Protein AF-A0A7X8JBP5-F1 (afdb_monomer_lite)

Sequence (98 aa):
MGKKHKVYQSLLRRPSFFRSDREMTMLLLCVSGTIAIFCMSLPIFVINALLSALCYFLLYTCTKNDLIIRKLYLRNIKYKPYYAGRAFLHSKNHKLPR

pLDDT: mean 78.23, std 12.79, range [39.59, 94.12]

Secondary structure (DSSP, 8-state):
--------HHHH----BTTB-HHHHHHHHHHHHHHHHH---HHHHHHHHHHHHHHHHHHHHHHHHHHHHHHHHHHHHHHHHHHHHHHHHHHHHT----

Radius of gyration: 23.65 Å; chains: 1; bounding box: 56×15×77 Å

Foldseek 3Di:
DDDDDPDPVVLVDQQPDPSFNPVVLVVLCVVLVVQCVVDPDPVVNVVSVVVSVVVVVVRNVVSVVVNVVSVVVVVCVVCVVVVVVVVVVVVVVPPDDD

Structure (mmCIF, N/CA/C/O backbone):
data_AF-A0A7X8JBP5-F1
#
_entry.id   AF-A0A7X8JBP5-F1
#
loop_
_atom_site.group_PDB
_atom_site.id
_atom_site.type_symbol
_atom_site.label_atom_id
_atom_site.label_alt_id
_atom_site.label_comp_id
_atom_site.label_asym_id
_atom_site.label_entity_id
_atom_site.label_seq_id
_atom_site.pdbx_PDB_ins_code
_atom_site.Cartn_x
_atom_site.Cartn_y
_atom_site.Cartn_z
_atom_site.occupancy
_atom_site.B_iso_or_equiv
_atom_site.auth_seq_id
_atom_site.auth_comp_id
_atom_site.auth_asym_id
_atom_site.auth_atom_id
_atom_site.pdbx_PDB_model_num
ATOM 1 N N . MET A 1 1 ? -37.651 3.495 20.309 1.00 39.59 1 MET A N 1
ATOM 2 C CA . MET A 1 1 ? -36.742 4.527 19.751 1.00 39.59 1 MET A CA 1
ATOM 3 C C . MET A 1 1 ? -35.477 3.857 19.220 1.00 39.59 1 MET A C 1
ATOM 5 O O . MET A 1 1 ? -34.693 3.343 20.009 1.00 39.59 1 MET A O 1
ATOM 9 N N . GLY A 1 2 ? -35.304 3.784 17.897 1.00 50.00 2 GLY A N 1
ATOM 10 C CA . GLY A 1 2 ? -34.132 3.152 17.280 1.00 50.00 2 GLY A CA 1
ATOM 11 C C . GLY A 1 2 ? -32.853 3.938 17.574 1.00 50.00 2 GLY A C 1
ATOM 12 O O . GLY A 1 2 ? -32.793 5.143 17.329 1.00 50.00 2 GLY A O 1
ATOM 13 N N . LYS A 1 3 ? -31.825 3.274 18.115 1.00 61.78 3 LYS A N 1
ATOM 14 C CA . LYS A 1 3 ? -30.506 3.889 18.322 1.00 61.78 3 LYS A CA 1
ATOM 15 C C . LYS A 1 3 ? -29.928 4.270 16.955 1.00 61.78 3 LYS A C 1
ATOM 17 O O . LYS A 1 3 ? -29.588 3.397 16.163 1.00 61.78 3 LYS A O 1
ATOM 22 N N . LYS A 1 4 ? -29.812 5.572 16.671 1.00 65.50 4 LYS A N 1
ATOM 23 C CA . LYS A 1 4 ? -29.139 6.070 15.463 1.00 65.50 4 LYS A CA 1
ATOM 24 C C . LYS A 1 4 ? -27.650 5.725 15.554 1.00 65.50 4 LYS A C 1
ATOM 26 O O . LYS A 1 4 ? -26.903 6.361 16.296 1.00 65.50 4 LYS A O 1
ATOM 31 N N . HIS A 1 5 ? -27.211 4.708 14.820 1.00 64.62 5 HIS A N 1
ATOM 32 C CA . HIS A 1 5 ? -25.789 4.416 14.670 1.00 64.62 5 HIS A CA 1
ATOM 33 C C . HIS A 1 5 ? -25.155 5.487 13.776 1.00 64.62 5 HIS A C 1
ATOM 35 O O . HIS A 1 5 ? -25.558 5.654 12.628 1.00 64.62 5 HIS A O 1
ATOM 41 N N . LYS A 1 6 ? -24.160 6.223 14.290 1.00 69.88 6 LYS A N 1
ATOM 42 C CA . LYS A 1 6 ? -23.328 7.102 13.455 1.00 69.88 6 LYS A CA 1
ATOM 43 C C . LYS A 1 6 ? -22.512 6.220 12.509 1.00 69.88 6 LYS A C 1
ATOM 45 O O . LYS A 1 6 ? -21.537 5.595 12.923 1.00 69.88 6 LYS A O 1
ATOM 50 N N . VAL A 1 7 ? -22.950 6.127 11.257 1.00 68.88 7 VAL A N 1
ATOM 51 C CA . VAL A 1 7 ? -22.226 5.417 10.202 1.00 68.88 7 VAL A CA 1
ATOM 52 C C . VAL A 1 7 ? -21.137 6.345 9.683 1.00 68.88 7 VAL A C 1
ATOM 54 O O . VAL A 1 7 ? -21.414 7.362 9.055 1.00 68.88 7 VAL A O 1
ATOM 57 N N . TYR A 1 8 ? -19.882 6.000 9.951 1.00 70.62 8 TYR A N 1
ATOM 58 C CA . TYR A 1 8 ? -18.746 6.744 9.426 1.00 70.62 8 TYR A CA 1
ATOM 59 C C . TYR A 1 8 ? -18.427 6.261 8.009 1.00 70.62 8 TYR A C 1
ATOM 61 O O . TYR A 1 8 ? -17.605 5.368 7.812 1.00 70.62 8 TYR A O 1
ATOM 69 N N . GLN A 1 9 ? -19.092 6.837 7.008 1.00 64.81 9 GLN A N 1
ATOM 70 C CA . GLN A 1 9 ? -18.945 6.456 5.596 1.00 64.81 9 GLN A CA 1
ATOM 71 C C . GLN A 1 9 ? -17.490 6.571 5.101 1.00 64.81 9 GLN A C 1
ATOM 73 O O . GLN A 1 9 ? -17.002 5.703 4.373 1.00 64.81 9 GLN A O 1
ATOM 78 N N . SER A 1 10 ? -16.751 7.569 5.599 1.00 64.25 10 SER A N 1
ATOM 79 C CA . SER A 1 10 ? -15.314 7.742 5.358 1.00 64.25 10 SER A CA 1
ATOM 80 C C . SER A 1 10 ? -14.445 6.638 5.959 1.00 64.25 10 SER A C 1
ATOM 82 O O . SER A 1 10 ? -13.293 6.531 5.557 1.00 64.25 10 SER A O 1
ATOM 84 N N . LEU A 1 11 ? -14.968 5.800 6.869 1.00 64.19 11 LEU A N 1
ATOM 85 C CA . LEU A 1 11 ? -14.300 4.629 7.451 1.00 64.19 11 LEU A CA 1
ATOM 86 C C . LEU A 1 11 ? -14.714 3.281 6.824 1.00 64.19 11 LEU A C 1
ATOM 88 O O . LEU A 1 11 ? -14.075 2.262 7.081 1.00 64.19 11 LEU A O 1
ATOM 92 N N . LEU A 1 12 ? -15.734 3.270 5.964 1.00 64.06 12 LEU A N 1
ATOM 93 C CA . LEU A 1 12 ? -16.174 2.080 5.224 1.00 64.06 12 LEU A CA 1
ATOM 94 C C . LEU A 1 12 ? -15.742 2.078 3.754 1.00 64.06 12 LEU A C 1
ATOM 96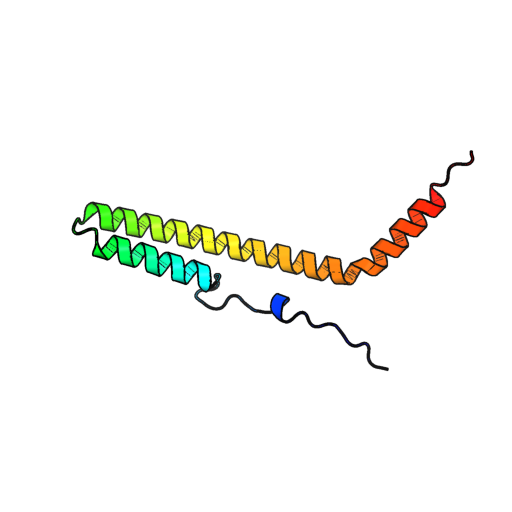 O O . LEU A 1 12 ? -15.835 1.040 3.097 1.00 64.06 12 LEU A O 1
ATOM 100 N N . ARG A 1 13 ? -15.253 3.210 3.229 1.00 66.00 13 ARG A N 1
ATOM 101 C CA . ARG A 1 13 ? -14.789 3.316 1.839 1.00 66.00 13 ARG A CA 1
ATOM 102 C C . ARG A 1 13 ? -13.693 2.280 1.577 1.00 66.00 13 ARG A C 1
ATOM 104 O O . ARG A 1 13 ? -12.629 2.364 2.191 1.00 66.00 13 ARG A O 1
ATOM 111 N N . ARG A 1 14 ? -13.957 1.295 0.716 1.00 62.06 14 ARG A N 1
ATOM 112 C CA . ARG A 1 14 ? -12.940 0.330 0.279 1.00 62.06 14 ARG A CA 1
ATOM 113 C C . ARG A 1 14 ? -11.952 1.039 -0.660 1.00 62.06 14 ARG A C 1
ATOM 115 O O . ARG A 1 14 ? -12.415 1.807 -1.509 1.00 62.06 14 ARG A O 1
ATOM 122 N N . PRO A 1 15 ? -10.635 0.806 -0.526 1.00 62.28 15 PRO A N 1
ATOM 123 C CA . PRO A 1 15 ? -9.665 1.296 -1.499 1.00 62.28 15 PRO A CA 1
ATOM 124 C C . PRO A 1 15 ? -10.023 0.692 -2.855 1.00 62.28 15 PRO A C 1
ATOM 126 O O . PRO A 1 15 ? -10.303 -0.504 -2.961 1.00 62.28 15 PRO A O 1
ATOM 129 N N . SER A 1 16 ? -10.138 1.537 -3.874 1.00 62.06 16 SER A N 1
ATOM 130 C CA . SER A 1 16 ? -10.778 1.152 -5.129 1.00 62.06 16 SER A CA 1
ATOM 131 C C . SER A 1 16 ? -9.973 1.583 -6.350 1.00 62.06 16 SER A C 1
ATOM 133 O O . SER A 1 16 ? -10.507 2.219 -7.243 1.00 62.06 16 SER A O 1
ATOM 135 N N . PHE A 1 17 ? -8.708 1.207 -6.427 1.00 52.25 17 PHE A N 1
ATOM 136 C CA . PHE A 1 17 ? -8.063 0.858 -7.694 1.00 52.25 17 PHE A CA 1
ATOM 137 C C . PHE A 1 17 ? -6.914 -0.088 -7.337 1.00 52.25 17 PHE A C 1
ATOM 139 O O . PHE A 1 17 ? -6.207 0.159 -6.365 1.00 52.25 17 PHE A O 1
ATOM 146 N N . PHE A 1 18 ? -6.827 -1.246 -7.995 1.00 59.25 18 PHE A N 1
ATOM 147 C CA . PHE A 1 18 ? -5.824 -2.287 -7.709 1.00 59.25 18 PHE A CA 1
ATOM 148 C C . PHE A 1 18 ? -5.635 -2.653 -6.214 1.00 59.25 18 PHE A C 1
ATOM 150 O O . PHE A 1 18 ? -4.559 -3.053 -5.783 1.00 59.25 18 PHE A O 1
ATOM 157 N N . ARG A 1 19 ? -6.690 -2.538 -5.389 1.00 65.75 19 ARG A N 1
ATOM 158 C CA . ARG A 1 19 ? -6.669 -2.857 -3.941 1.00 65.75 19 ARG A CA 1
ATOM 159 C C . ARG A 1 19 ? -5.766 -1.947 -3.080 1.00 65.75 19 ARG A C 1
ATOM 161 O O . ARG A 1 19 ? -5.666 -2.200 -1.881 1.00 65.75 19 ARG A O 1
ATOM 168 N N . SER A 1 20 ? -5.183 -0.895 -3.658 1.00 69.62 20 SER A N 1
ATOM 169 C CA . SER A 1 20 ? -4.407 0.150 -2.974 1.00 69.62 20 SER A CA 1
ATOM 170 C C . SER A 1 20 ? -5.122 1.510 -3.067 1.00 69.62 20 SER A C 1
ATOM 172 O O . SER A 1 20 ? -6.200 1.627 -3.668 1.00 69.62 20 SER A O 1
ATOM 174 N N . ASP A 1 21 ? -4.578 2.532 -2.412 1.00 79.38 21 ASP A N 1
ATOM 175 C CA . ASP A 1 21 ? -5.146 3.877 -2.435 1.00 79.38 21 ASP A CA 1
ATOM 176 C C . ASP A 1 21 ? -5.026 4.504 -3.827 1.00 79.38 21 ASP A C 1
ATOM 178 O O . ASP A 1 21 ? -3.952 4.560 -4.432 1.00 79.38 21 ASP A O 1
ATOM 182 N N . ARG A 1 22 ? -6.168 4.975 -4.346 1.00 78.75 22 ARG A N 1
ATOM 183 C CA . ARG A 1 22 ? -6.302 5.478 -5.723 1.00 78.75 22 ARG A CA 1
ATOM 184 C C . ARG A 1 22 ? -5.362 6.647 -5.998 1.00 78.75 22 ARG A C 1
ATOM 186 O O . ARG A 1 22 ? -4.669 6.652 -7.003 1.00 78.75 22 ARG A O 1
ATOM 193 N N . GLU A 1 23 ? -5.325 7.605 -5.077 1.00 82.81 23 GLU A N 1
ATOM 194 C CA . GLU A 1 23 ? -4.541 8.833 -5.231 1.00 82.81 23 GLU A CA 1
ATOM 195 C C . GLU A 1 23 ? -3.042 8.513 -5.324 1.00 82.81 23 GLU A C 1
ATOM 197 O O . GLU A 1 23 ? -2.347 8.991 -6.214 1.00 82.81 23 GLU A O 1
ATOM 202 N N . MET A 1 24 ? -2.552 7.625 -4.453 1.00 83.44 24 MET A N 1
ATOM 203 C CA . MET A 1 24 ? -1.130 7.278 -4.391 1.00 83.44 24 MET A CA 1
ATOM 204 C C . MET A 1 24 ? -0.690 6.420 -5.579 1.00 83.44 24 MET A C 1
ATOM 206 O O . MET A 1 24 ? 0.388 6.627 -6.132 1.00 83.44 24 MET A O 1
ATOM 210 N N . THR A 1 25 ? -1.536 5.483 -6.011 1.00 85.88 25 THR A N 1
ATOM 211 C CA . THR A 1 25 ? -1.263 4.669 -7.206 1.00 85.88 25 THR A CA 1
ATOM 212 C C . THR A 1 25 ? -1.288 5.499 -8.489 1.00 85.88 25 THR A C 1
ATOM 214 O O . THR A 1 25 ? -0.444 5.295 -9.360 1.00 85.88 25 THR A O 1
ATOM 217 N N . MET A 1 26 ? -2.194 6.474 -8.595 1.00 88.50 26 MET A N 1
ATOM 218 C CA . MET A 1 26 ? -2.257 7.394 -9.732 1.00 88.50 26 MET A CA 1
ATOM 219 C C . MET A 1 26 ? -1.036 8.323 -9.784 1.00 88.50 26 MET A C 1
ATOM 221 O O . MET A 1 26 ? -0.466 8.514 -10.856 1.00 88.50 26 MET A O 1
ATOM 225 N N . LEU A 1 27 ? -0.576 8.832 -8.635 1.00 90.12 27 LEU A N 1
ATOM 226 C CA . LEU A 1 27 ? 0.666 9.608 -8.553 1.00 90.12 27 LEU A CA 1
ATOM 227 C C . LEU A 1 27 ? 1.887 8.784 -8.978 1.00 90.12 27 LEU A C 1
ATOM 229 O O . LEU A 1 27 ? 2.696 9.268 -9.767 1.00 90.12 27 LEU A O 1
ATOM 233 N N . LEU A 1 28 ? 1.998 7.533 -8.517 1.00 90.44 28 LEU A N 1
ATOM 234 C CA . LEU A 1 28 ? 3.094 6.644 -8.912 1.00 90.44 28 LEU A CA 1
ATOM 235 C C . LEU A 1 28 ? 3.099 6.382 -10.426 1.00 90.44 28 LEU A C 1
ATOM 237 O O . LEU A 1 28 ? 4.159 6.416 -11.052 1.00 90.44 28 LEU A O 1
ATOM 241 N N . LEU A 1 29 ? 1.928 6.155 -11.028 1.00 89.12 29 LEU A N 1
ATOM 242 C CA . LEU A 1 29 ? 1.791 5.985 -12.478 1.00 89.12 29 LEU A CA 1
ATOM 243 C C . LEU A 1 29 ? 2.165 7.257 -13.245 1.00 89.12 29 LEU A C 1
ATOM 245 O O . LEU A 1 29 ? 2.891 7.175 -14.231 1.00 89.12 29 LEU A O 1
ATOM 249 N N . CYS A 1 30 ? 1.738 8.431 -12.776 1.00 92.69 30 CYS A N 1
ATOM 250 C CA . CYS A 1 30 ? 2.132 9.701 -13.384 1.00 92.69 30 CYS A CA 1
ATOM 251 C C . CYS A 1 30 ? 3.649 9.908 -13.338 1.00 92.69 30 CYS A C 1
ATOM 253 O O . CYS A 1 30 ? 4.250 10.208 -14.363 1.00 92.69 30 CYS A O 1
ATOM 255 N N . VAL A 1 31 ? 4.277 9.726 -12.174 1.00 92.00 31 VAL A N 1
ATOM 256 C CA . VAL A 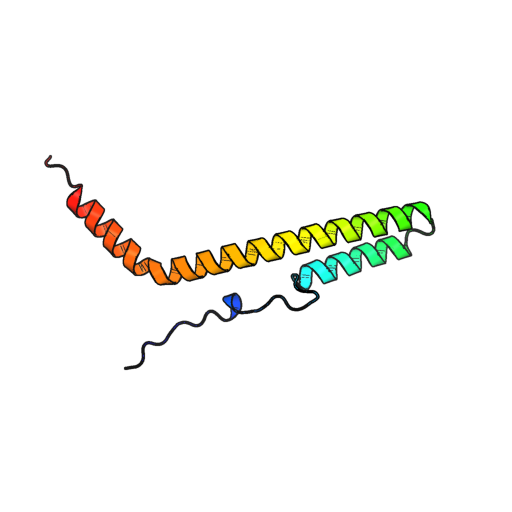1 31 ? 5.724 9.941 -12.005 1.00 92.00 31 VAL A CA 1
ATOM 257 C C . VAL A 1 31 ? 6.539 8.917 -12.796 1.00 92.00 31 VAL A C 1
ATOM 259 O O . VAL A 1 31 ? 7.491 9.277 -13.482 1.00 92.00 31 VAL A O 1
ATOM 262 N N . SER A 1 32 ? 6.168 7.637 -12.746 1.00 90.38 32 SER A N 1
ATOM 263 C CA . SER A 1 32 ? 6.857 6.607 -13.537 1.00 90.38 32 SER A CA 1
ATOM 264 C C . SER A 1 32 ? 6.700 6.846 -15.041 1.00 90.38 32 SER A C 1
ATOM 266 O O . SER A 1 32 ? 7.679 6.713 -15.777 1.00 90.38 32 SER A O 1
ATOM 268 N N . GLY A 1 33 ? 5.512 7.275 -15.483 1.00 89.38 33 GLY A N 1
ATOM 269 C CA . GLY A 1 33 ? 5.224 7.635 -16.869 1.00 89.38 33 GLY A CA 1
ATOM 270 C C . GLY A 1 33 ? 6.022 8.842 -17.359 1.00 89.38 33 GLY A C 1
ATOM 271 O O . GLY A 1 33 ? 6.591 8.784 -18.447 1.00 89.38 33 GLY A O 1
ATOM 272 N N . THR A 1 34 ? 6.142 9.911 -16.564 1.00 91.12 34 THR A N 1
ATOM 273 C CA . THR A 1 34 ? 6.963 11.069 -16.955 1.00 91.12 34 THR A CA 1
ATOM 274 C C . THR A 1 34 ? 8.434 10.685 -17.066 1.00 91.12 34 THR A C 1
ATOM 276 O O . THR A 1 34 ? 9.057 10.975 -18.085 1.00 91.12 34 THR A O 1
ATOM 279 N N . ILE A 1 35 ? 8.983 9.958 -16.089 1.00 89.12 35 ILE A N 1
ATOM 280 C CA . ILE A 1 35 ? 10.383 9.506 -16.132 1.00 89.12 35 ILE A CA 1
ATOM 281 C C . ILE A 1 35 ? 10.630 8.599 -17.348 1.00 89.12 35 ILE A C 1
ATOM 283 O O . ILE A 1 35 ? 11.674 8.714 -17.987 1.00 89.12 35 ILE A O 1
ATOM 287 N N . ALA A 1 36 ? 9.674 7.736 -17.706 1.00 86.50 36 ALA A N 1
ATOM 288 C CA . ALA A 1 36 ? 9.776 6.879 -18.886 1.00 86.50 36 ALA A CA 1
ATOM 289 C C . ALA A 1 36 ? 9.827 7.671 -20.205 1.00 86.50 36 ALA A C 1
ATOM 291 O O . ALA A 1 36 ? 10.553 7.275 -21.108 1.00 86.50 36 ALA A O 1
ATOM 292 N N . ILE A 1 37 ? 9.103 8.791 -20.312 1.00 87.56 37 ILE A N 1
ATOM 293 C CA . ILE A 1 37 ? 9.118 9.652 -21.510 1.00 87.56 37 ILE A CA 1
ATOM 294 C C . ILE A 1 37 ? 10.433 10.441 -21.609 1.00 87.56 37 ILE A C 1
ATOM 296 O O . ILE A 1 37 ? 10.975 10.604 -22.700 1.00 87.56 37 ILE A O 1
ATOM 300 N N . PHE A 1 38 ? 10.959 10.930 -20.481 1.00 85.88 38 PHE A N 1
ATOM 301 C CA . PHE A 1 38 ? 12.198 11.718 -20.463 1.00 85.88 38 PHE A CA 1
ATOM 302 C C . PHE A 1 38 ? 13.466 10.864 -20.612 1.00 85.88 38 PHE A C 1
ATOM 304 O O . PHE A 1 38 ? 14.472 11.344 -21.136 1.00 85.88 38 PHE A O 1
ATOM 311 N N . CYS A 1 39 ? 13.445 9.604 -20.174 1.00 79.25 39 CYS A N 1
ATOM 312 C CA . CYS A 1 39 ? 14.582 8.699 -20.325 1.00 79.25 39 CYS A CA 1
ATOM 313 C C . CYS A 1 39 ? 14.532 7.941 -21.655 1.00 79.25 39 CYS A C 1
ATOM 315 O O . CYS A 1 39 ? 13.918 6.887 -21.759 1.00 79.25 39 CYS A O 1
ATOM 317 N N . MET A 1 40 ? 15.283 8.426 -22.646 1.00 78.88 40 MET A N 1
ATOM 318 C CA . MET A 1 40 ? 15.495 7.737 -23.932 1.00 78.88 40 MET A CA 1
ATOM 319 C C . MET A 1 40 ? 16.487 6.558 -23.851 1.00 78.88 40 MET A C 1
ATOM 321 O O . MET A 1 40 ? 16.800 5.930 -24.860 1.00 78.88 40 MET A O 1
ATOM 325 N N . SER A 1 41 ? 17.021 6.253 -22.665 1.00 85.31 41 SER A N 1
ATOM 326 C CA . SER A 1 41 ? 18.004 5.190 -22.464 1.00 85.31 41 SER A CA 1
ATOM 327 C C . SER A 1 41 ? 17.372 3.927 -21.866 1.00 85.31 41 SER A C 1
ATOM 329 O O . SER A 1 41 ? 16.803 3.925 -20.772 1.00 85.31 41 SER A O 1
ATOM 331 N N . LEU A 1 42 ? 17.550 2.807 -22.576 1.00 84.38 42 LEU A N 1
ATOM 332 C CA . LEU A 1 42 ? 1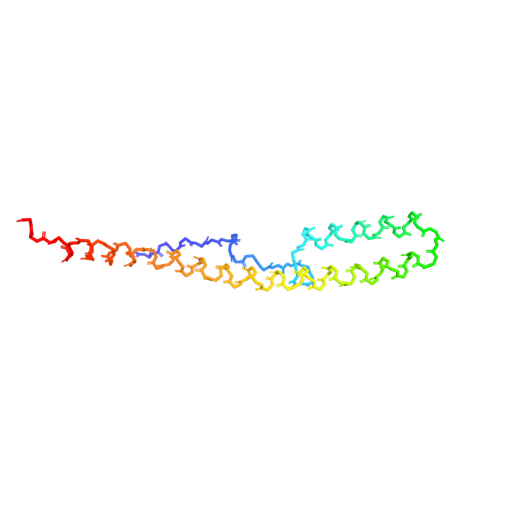7.131 1.461 -22.164 1.00 84.38 42 LEU A CA 1
ATOM 333 C C . LEU A 1 42 ? 17.512 1.066 -20.721 1.00 84.38 42 LEU A C 1
ATOM 335 O O . LEU A 1 42 ? 16.638 0.563 -20.013 1.00 84.38 42 LEU A O 1
ATOM 339 N N . PRO A 1 43 ? 18.753 1.281 -20.230 1.00 89.38 43 PRO A N 1
ATOM 340 C CA . PRO A 1 43 ? 19.108 0.855 -18.874 1.00 89.38 43 PRO A CA 1
ATOM 341 C C . PRO A 1 43 ? 18.329 1.613 -17.793 1.00 89.38 43 PRO A C 1
ATOM 343 O O . PRO A 1 43 ? 17.930 1.019 -16.792 1.00 89.38 43 PRO A O 1
ATOM 346 N N . ILE A 1 44 ? 18.058 2.905 -17.999 1.00 87.62 44 ILE A N 1
ATOM 347 C CA . ILE A 1 44 ? 17.320 3.713 -17.020 1.00 87.62 44 ILE A CA 1
ATOM 348 C C . ILE A 1 44 ? 15.844 3.308 -17.000 1.00 87.62 44 ILE A C 1
ATOM 350 O O . ILE A 1 44 ? 15.236 3.252 -15.930 1.00 87.62 44 ILE A O 1
ATOM 354 N N . PHE A 1 45 ? 15.285 2.937 -18.154 1.00 89.00 45 PHE A N 1
ATOM 355 C CA . PHE A 1 45 ? 13.927 2.405 -18.238 1.00 89.00 45 PHE A CA 1
ATOM 356 C C . PHE A 1 45 ? 13.755 1.117 -17.415 1.00 89.00 45 PHE A C 1
ATOM 358 O O . PHE A 1 45 ? 12.795 1.001 -16.654 1.00 89.00 45 PHE A O 1
ATOM 365 N N . VAL A 1 46 ? 14.712 0.182 -17.490 1.00 90.75 46 VAL A N 1
ATOM 366 C CA . VAL A 1 46 ? 14.678 -1.068 -16.705 1.00 90.75 46 VAL A CA 1
ATOM 367 C C . VAL A 1 46 ? 14.747 -0.788 -15.201 1.00 90.75 46 VAL A C 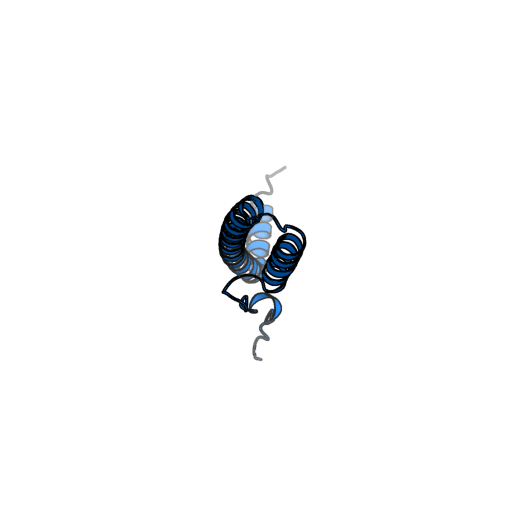1
ATOM 369 O O . VAL A 1 46 ? 13.976 -1.360 -14.428 1.00 90.75 46 VAL A O 1
ATOM 372 N N . ILE A 1 47 ? 15.628 0.122 -14.776 1.00 92.75 47 ILE A N 1
ATOM 373 C CA . ILE A 1 47 ? 15.752 0.507 -13.363 1.00 92.75 47 ILE A CA 1
ATOM 374 C C . ILE A 1 47 ? 14.458 1.164 -12.867 1.00 92.75 47 ILE A C 1
ATOM 376 O O . ILE A 1 47 ? 13.965 0.817 -11.794 1.00 92.75 47 ILE A O 1
ATOM 380 N N . ASN A 1 48 ? 13.869 2.067 -13.653 1.00 90.94 48 ASN A N 1
ATOM 381 C CA . ASN A 1 48 ? 12.599 2.713 -13.325 1.00 90.94 48 ASN A CA 1
ATOM 382 C C . ASN A 1 48 ? 11.445 1.693 -13.235 1.00 90.94 48 ASN A C 1
ATOM 384 O O . ASN A 1 48 ? 10.654 1.726 -12.291 1.00 90.94 48 ASN A O 1
ATOM 388 N N . ALA A 1 49 ? 11.375 0.723 -14.149 1.00 90.12 49 ALA A N 1
ATOM 389 C CA . ALA A 1 49 ? 10.378 -0.347 -14.095 1.00 90.12 49 ALA A CA 1
ATOM 390 C C . ALA A 1 49 ? 10.505 -1.198 -12.815 1.00 90.12 49 ALA A C 1
ATOM 392 O O . ALA A 1 49 ? 9.510 -1.468 -12.140 1.00 90.12 49 ALA A O 1
ATOM 393 N N . LEU A 1 50 ? 11.727 -1.569 -12.422 1.00 94.12 50 LEU A N 1
ATOM 394 C CA . LEU A 1 50 ? 11.964 -2.298 -11.169 1.00 94.12 50 LEU A CA 1
ATOM 395 C C . LEU A 1 50 ? 11.619 -1.454 -9.935 1.00 94.12 50 LEU A C 1
ATOM 397 O O . LEU A 1 50 ? 10.972 -1.941 -9.005 1.00 94.12 50 LEU A O 1
ATOM 401 N N . LEU A 1 51 ? 12.016 -0.181 -9.931 1.00 93.56 51 LEU A N 1
ATOM 402 C CA . LEU A 1 51 ? 11.758 0.729 -8.819 1.00 93.56 51 LEU A CA 1
ATOM 403 C C . LEU A 1 51 ? 10.259 1.002 -8.646 1.00 93.56 51 LEU A C 1
ATOM 405 O O . LEU A 1 51 ? 9.753 0.990 -7.523 1.00 93.56 51 LEU A O 1
ATOM 409 N N . SER A 1 52 ? 9.534 1.204 -9.746 1.00 91.31 52 SER A N 1
ATOM 410 C CA . SER A 1 52 ? 8.082 1.397 -9.726 1.00 91.31 52 SER A CA 1
ATOM 411 C C . SER A 1 52 ? 7.347 0.146 -9.236 1.00 91.31 52 SER A C 1
ATOM 413 O O . SER A 1 52 ? 6.432 0.272 -8.419 1.00 91.31 52 SER A O 1
ATOM 415 N N . ALA A 1 53 ? 7.792 -1.059 -9.612 1.00 91.31 53 ALA A N 1
ATOM 416 C CA . ALA A 1 53 ? 7.257 -2.313 -9.075 1.00 91.31 53 ALA A CA 1
ATOM 417 C C . ALA A 1 53 ? 7.489 -2.456 -7.557 1.00 91.31 53 ALA A C 1
ATOM 419 O O . ALA A 1 53 ? 6.567 -2.817 -6.817 1.00 91.31 53 ALA A O 1
ATOM 420 N N . LEU A 1 54 ? 8.690 -2.123 -7.069 1.00 94.00 54 LEU A N 1
ATOM 421 C CA . LEU A 1 54 ? 8.999 -2.119 -5.633 1.00 94.00 54 LEU A CA 1
ATOM 422 C C . LEU A 1 54 ? 8.152 -1.094 -4.868 1.00 94.00 54 LEU A C 1
ATOM 424 O O . LEU A 1 54 ? 7.577 -1.414 -3.825 1.00 94.00 54 LEU A O 1
ATOM 428 N N . CYS A 1 55 ? 8.030 0.123 -5.396 1.00 91.56 55 CYS A N 1
ATOM 429 C CA . CYS A 1 55 ? 7.224 1.178 -4.787 1.00 91.56 55 CYS A CA 1
ATOM 430 C C . CYS A 1 55 ? 5.747 0.766 -4.700 1.00 91.56 55 CYS A C 1
ATOM 432 O O . CYS A 1 55 ? 5.105 0.920 -3.657 1.00 91.56 55 CYS A O 1
ATOM 434 N N . TYR A 1 56 ? 5.232 0.141 -5.760 1.00 90.19 56 TYR A N 1
ATOM 435 C CA . TYR A 1 56 ? 3.888 -0.419 -5.782 1.00 90.19 56 TYR A CA 1
ATOM 436 C C . TYR A 1 56 ? 3.684 -1.498 -4.701 1.00 90.19 56 TYR A C 1
ATOM 438 O O . TYR A 1 56 ? 2.665 -1.506 -4.004 1.00 90.19 56 TYR A O 1
ATOM 446 N N . PHE A 1 57 ? 4.663 -2.384 -4.498 1.00 90.06 57 PHE A N 1
ATOM 447 C CA . PHE A 1 57 ? 4.598 -3.411 -3.453 1.00 90.06 57 PHE A CA 1
ATOM 448 C C . PHE A 1 57 ? 4.572 -2.817 -2.032 1.00 90.06 57 PHE A C 1
ATOM 450 O O . PHE A 1 57 ? 3.821 -3.284 -1.165 1.00 90.06 57 PHE A O 1
ATOM 457 N N . LEU A 1 58 ? 5.351 -1.759 -1.792 1.00 89.75 58 LEU A N 1
ATOM 458 C CA . LEU A 1 58 ? 5.336 -1.034 -0.519 1.00 89.75 58 LEU A CA 1
ATOM 459 C C . LEU A 1 58 ? 3.982 -0.366 -0.273 1.00 89.75 58 LEU A C 1
ATOM 461 O O . LEU A 1 58 ? 3.400 -0.552 0.796 1.00 89.75 58 LEU A O 1
ATOM 465 N N . LEU A 1 59 ? 3.433 0.322 -1.277 1.00 88.31 59 LEU A N 1
ATOM 466 C CA . LEU A 1 59 ? 2.093 0.915 -1.220 1.00 88.31 59 LEU A CA 1
ATOM 467 C C . LEU A 1 59 ? 1.025 -0.128 -0.883 1.00 88.31 59 LEU A C 1
ATOM 469 O O . LEU A 1 59 ? 0.185 0.097 -0.011 1.00 88.31 59 LEU A O 1
ATOM 473 N N . TYR A 1 60 ? 1.096 -1.304 -1.506 1.00 86.06 60 TYR A N 1
ATOM 474 C CA . TYR A 1 60 ? 0.182 -2.403 -1.212 1.00 86.06 60 TYR A CA 1
ATOM 475 C C . TYR A 1 60 ? 0.276 -2.881 0.245 1.00 86.06 60 TYR A C 1
ATOM 477 O O . TYR A 1 60 ? -0.741 -3.176 0.883 1.00 86.06 60 TYR A O 1
ATOM 485 N N . THR A 1 61 ? 1.490 -2.941 0.792 1.00 87.12 61 THR A N 1
ATOM 486 C CA . THR A 1 61 ? 1.722 -3.336 2.187 1.00 87.12 61 THR A CA 1
ATOM 487 C C . THR A 1 61 ? 1.212 -2.270 3.160 1.00 87.12 61 THR A C 1
ATOM 489 O O . THR A 1 61 ? 0.528 -2.609 4.129 1.00 87.12 61 THR A O 1
ATOM 492 N N . CYS A 1 62 ? 1.440 -0.988 2.867 1.00 86.00 62 CYS A N 1
ATOM 493 C CA . CYS A 1 62 ? 0.906 0.127 3.651 1.00 86.00 62 CYS A CA 1
ATOM 494 C C . CYS A 1 62 ? -0.626 0.111 3.694 1.00 86.00 62 CYS A C 1
ATOM 496 O O . CYS A 1 62 ? -1.201 0.141 4.782 1.00 86.00 62 CYS A O 1
ATOM 498 N N . THR A 1 63 ? -1.297 -0.075 2.551 1.00 83.88 63 THR A N 1
ATOM 499 C CA . THR A 1 63 ? -2.767 -0.131 2.519 1.00 83.88 63 THR A CA 1
ATOM 500 C C . THR A 1 63 ? -3.322 -1.270 3.389 1.00 83.88 63 THR A C 1
ATOM 502 O O . THR A 1 63 ? -4.361 -1.118 4.038 1.00 83.88 63 THR A O 1
ATOM 505 N N . LYS A 1 64 ? -2.645 -2.427 3.460 1.00 82.12 64 LYS A N 1
ATOM 506 C CA . LYS A 1 64 ? -3.059 -3.517 4.366 1.00 82.12 64 LYS A CA 1
ATOM 507 C C . LYS A 1 64 ? -2.988 -3.099 5.834 1.00 82.12 64 LYS A C 1
ATOM 509 O O . LYS A 1 64 ? -3.913 -3.405 6.590 1.00 82.12 64 LYS A O 1
ATOM 514 N N . ASN A 1 65 ? -1.924 -2.404 6.220 1.00 85.38 65 ASN A N 1
ATOM 515 C CA . ASN A 1 65 ? -1.732 -1.934 7.589 1.00 85.38 65 ASN A CA 1
ATOM 516 C C . ASN A 1 65 ? -2.753 -0.848 7.954 1.00 85.38 65 ASN A C 1
ATOM 518 O O . ASN A 1 65 ? -3.362 -0.917 9.025 1.00 85.38 65 ASN A O 1
ATOM 522 N N . ASP A 1 66 ? -3.055 0.067 7.033 1.00 84.44 66 ASP A N 1
ATOM 523 C CA . ASP A 1 66 ? -4.083 1.093 7.234 1.00 84.44 66 ASP A CA 1
ATOM 524 C C . ASP A 1 66 ? -5.472 0.490 7.474 1.00 84.44 66 ASP A C 1
ATOM 526 O O . ASP A 1 66 ? -6.220 0.950 8.344 1.00 84.44 66 ASP A O 1
ATOM 530 N N . LEU A 1 67 ? -5.820 -0.605 6.787 1.00 82.00 67 LEU A N 1
ATOM 531 C CA . LEU A 1 67 ? -7.074 -1.320 7.050 1.00 82.00 67 LEU A CA 1
ATOM 532 C C . LEU A 1 67 ? -7.139 -1.885 8.477 1.00 82.00 67 LEU A C 1
ATOM 534 O O . LEU A 1 67 ? -8.221 -1.907 9.076 1.00 82.00 67 LEU A O 1
ATOM 538 N N . ILE A 1 68 ? -6.013 -2.341 9.031 1.00 85.62 68 ILE A N 1
ATOM 539 C CA . ILE A 1 68 ? -5.934 -2.845 10.410 1.00 85.62 68 ILE A CA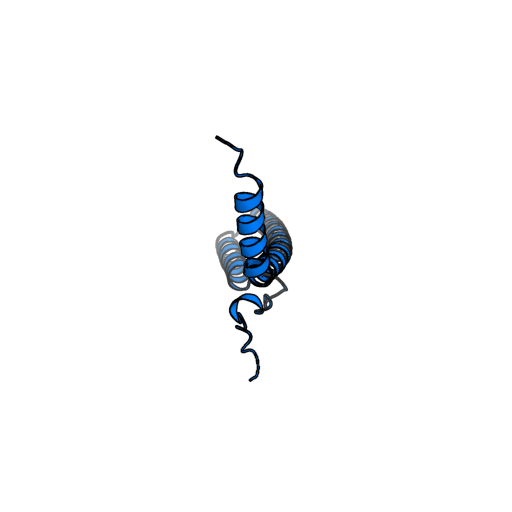 1
ATOM 540 C C . ILE A 1 68 ? -6.130 -1.693 11.401 1.00 85.62 68 ILE A C 1
ATOM 542 O O . ILE A 1 68 ? -6.977 -1.795 12.296 1.00 85.62 68 ILE A O 1
ATOM 546 N N . ILE A 1 69 ? -5.424 -0.576 11.204 1.00 85.56 69 ILE A N 1
ATOM 547 C CA . ILE A 1 69 ? -5.530 0.622 12.053 1.00 85.56 69 ILE A CA 1
ATOM 548 C C . ILE A 1 69 ? -6.966 1.152 12.053 1.00 85.56 69 ILE A C 1
ATOM 550 O O . ILE A 1 69 ? -7.532 1.446 13.106 1.00 85.56 69 ILE A O 1
ATOM 554 N N . ARG A 1 70 ? -7.615 1.187 10.889 1.00 84.38 70 ARG A N 1
ATOM 555 C CA . ARG A 1 70 ? -9.004 1.637 10.742 1.00 84.38 70 ARG A CA 1
ATOM 556 C C . ARG A 1 70 ? -9.994 0.763 11.512 1.00 84.38 70 ARG A C 1
ATOM 558 O O . ARG A 1 70 ? -10.911 1.285 12.150 1.00 84.38 70 ARG A O 1
ATOM 565 N N . LYS A 1 71 ? -9.801 -0.563 11.508 1.00 85.25 71 LYS A N 1
ATOM 566 C CA . LYS A 1 71 ? -10.602 -1.497 12.323 1.00 85.25 71 LYS A CA 1
ATOM 567 C C . LYS A 1 71 ? -10.404 -1.244 13.817 1.00 85.25 71 LYS A C 1
ATOM 569 O O . LYS A 1 71 ? -11.387 -1.191 14.558 1.00 85.25 71 LYS A O 1
ATOM 574 N N . LEU A 1 72 ? -9.157 -1.066 14.253 1.00 87.12 72 LEU A N 1
ATOM 575 C CA . LEU A 1 72 ? -8.817 -0.729 15.638 1.00 87.12 72 LEU A CA 1
ATOM 576 C C . LEU A 1 72 ? -9.438 0.604 16.067 1.00 87.12 72 LEU A C 1
ATOM 578 O O . LEU A 1 72 ? -10.019 0.690 17.146 1.00 87.12 72 LEU A O 1
ATOM 582 N N . TYR A 1 73 ? -9.395 1.614 15.204 1.00 86.81 73 TYR A N 1
ATOM 583 C CA . TYR A 1 73 ? -9.975 2.927 15.465 1.00 86.81 73 TYR A CA 1
ATOM 584 C C . TYR A 1 73 ? -11.504 2.871 15.604 1.00 86.81 73 TYR A C 1
ATOM 586 O O . TYR A 1 73 ? -12.058 3.393 16.572 1.00 86.81 73 TYR A O 1
ATOM 594 N N . LEU A 1 74 ? -12.197 2.161 14.705 1.00 85.81 74 LEU A N 1
ATOM 595 C CA . LEU A 1 74 ? -13.644 1.925 14.822 1.00 85.81 74 LEU A CA 1
ATOM 596 C C . LEU A 1 74 ? -13.999 1.175 16.108 1.00 85.81 74 LEU A C 1
ATOM 598 O O . LEU A 1 74 ? -14.980 1.510 16.779 1.00 85.81 74 LEU A O 1
ATOM 602 N N . ARG A 1 75 ? -13.185 0.179 16.475 1.00 86.56 75 ARG A N 1
ATOM 603 C CA . ARG A 1 75 ? -13.321 -0.529 17.749 1.00 86.56 75 ARG A CA 1
ATOM 604 C C . ARG A 1 75 ? -13.164 0.446 18.915 1.00 86.56 75 ARG A C 1
ATOM 606 O O . ARG A 1 75 ? -14.021 0.463 19.793 1.00 86.56 75 ARG A O 1
ATOM 613 N N . ASN A 1 76 ? -12.143 1.297 18.902 1.00 86.75 76 ASN A N 1
ATOM 614 C CA . ASN A 1 76 ? -11.919 2.283 19.954 1.00 86.75 76 ASN A CA 1
ATOM 615 C C . ASN A 1 76 ? -13.113 3.244 20.101 1.00 86.75 76 ASN A C 1
ATOM 617 O O . ASN A 1 76 ? -13.620 3.415 21.205 1.00 86.75 76 ASN A O 1
ATOM 621 N N . ILE A 1 77 ? -13.657 3.777 18.999 1.00 86.00 77 ILE A N 1
ATOM 622 C CA . ILE A 1 77 ? -14.866 4.623 19.039 1.00 86.00 77 ILE A CA 1
ATOM 623 C C . ILE A 1 77 ? -16.045 3.881 19.681 1.00 86.00 77 ILE A C 1
ATOM 625 O O . ILE A 1 77 ? -16.736 4.449 20.529 1.00 86.00 77 ILE A O 1
ATOM 629 N N . LYS A 1 78 ? -16.269 2.613 19.310 1.00 85.31 78 LYS A N 1
ATOM 630 C CA . LYS A 1 78 ? -1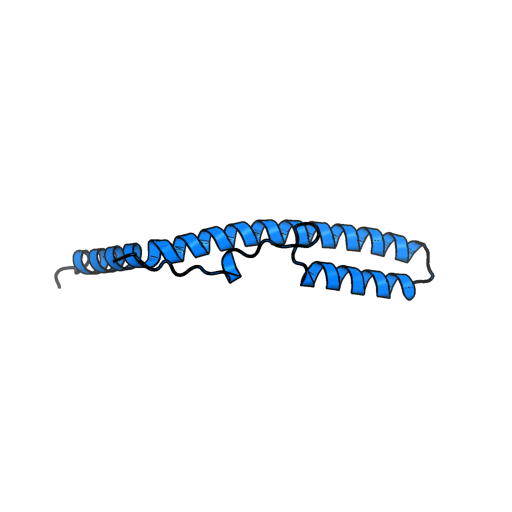7.356 1.791 19.866 1.00 85.31 78 LYS A CA 1
ATOM 631 C C . LYS A 1 78 ? -17.201 1.570 21.374 1.00 85.31 78 LYS A C 1
ATOM 633 O O . LYS A 1 78 ? -18.199 1.591 22.091 1.00 85.31 78 LYS A O 1
ATOM 638 N N . TYR A 1 79 ? -15.974 1.355 21.850 1.00 84.69 79 TYR A N 1
ATOM 639 C CA . TYR A 1 79 ? -15.699 1.045 23.256 1.00 84.69 79 TYR A CA 1
ATOM 640 C C . TYR A 1 79 ? -15.361 2.268 24.125 1.00 84.69 79 TYR A C 1
ATOM 642 O O . TYR A 1 79 ? -15.356 2.149 25.350 1.00 84.69 79 TYR A O 1
ATOM 650 N N . LYS A 1 80 ? -15.178 3.455 23.534 1.00 83.75 80 LYS A N 1
ATOM 651 C CA . LYS A 1 80 ? -14.913 4.725 24.232 1.00 83.75 80 LYS A CA 1
ATOM 652 C C . LYS A 1 80 ? -15.799 4.972 25.472 1.00 83.75 80 LYS A C 1
ATOM 654 O O . LYS A 1 80 ? -15.230 5.282 26.519 1.00 83.75 80 LYS A O 1
ATOM 659 N N . PRO A 1 81 ? -17.143 4.815 25.434 1.00 80.81 81 PRO A N 1
ATOM 660 C CA . PRO A 1 81 ? -17.973 5.043 26.624 1.00 80.81 81 PRO A CA 1
ATOM 661 C C . PRO A 1 81 ? -17.723 4.022 27.748 1.00 80.81 81 PRO A C 1
ATOM 663 O O . PRO A 1 81 ? -17.805 4.371 28.923 1.00 80.81 81 PRO A O 1
ATOM 666 N N . TYR A 1 82 ? -17.361 2.779 27.414 1.00 82.44 82 TYR A N 1
ATOM 667 C CA . TYR A 1 82 ? -17.059 1.740 28.404 1.00 82.44 82 TYR A CA 1
ATOM 668 C C . TYR A 1 82 ? -15.711 1.982 29.098 1.00 82.44 82 TYR A C 1
ATOM 670 O O . TYR A 1 82 ? -15.576 1.721 30.295 1.00 82.44 82 TYR A O 1
ATOM 678 N N . TYR A 1 83 ? -14.725 2.519 28.372 1.00 76.69 83 TYR A N 1
ATOM 679 C CA . TYR A 1 83 ? -13.440 2.916 28.951 1.00 76.69 83 TYR A CA 1
ATOM 680 C C . TYR A 1 83 ? -13.565 4.136 29.864 1.00 76.69 83 TYR A C 1
ATOM 682 O O . TYR A 1 83 ? -12.948 4.150 30.926 1.00 76.69 83 TYR A O 1
ATOM 690 N N . ALA A 1 84 ? -14.410 5.111 29.511 1.00 72.56 84 ALA A N 1
ATOM 691 C CA . ALA A 1 84 ? -14.681 6.264 30.370 1.00 72.56 84 ALA A CA 1
ATOM 692 C C . ALA A 1 84 ? -15.258 5.840 31.735 1.00 72.56 84 ALA A C 1
ATOM 694 O O . ALA A 1 84 ? -14.788 6.299 32.775 1.00 72.56 84 ALA A O 1
ATOM 695 N N . GLY A 1 85 ? -16.208 4.896 31.745 1.00 70.19 85 GLY A N 1
ATOM 696 C CA . GLY A 1 85 ? -16.773 4.354 32.986 1.00 70.19 85 GLY A CA 1
ATOM 697 C C . GLY A 1 85 ? -15.752 3.598 33.845 1.00 70.19 85 GLY A C 1
ATOM 698 O O . GLY A 1 85 ? -15.723 3.768 35.064 1.00 70.19 85 GLY A O 1
ATOM 699 N N . ARG A 1 86 ? -14.866 2.804 33.225 1.00 67.81 86 ARG A N 1
ATOM 700 C CA . ARG A 1 86 ? -13.797 2.084 33.944 1.00 67.81 86 ARG A CA 1
ATOM 701 C C . ARG A 1 86 ? -12.709 3.011 34.489 1.00 67.81 86 ARG A C 1
ATOM 703 O O . ARG A 1 86 ? -12.260 2.788 35.608 1.00 67.81 86 ARG A O 1
ATOM 710 N N . ALA A 1 87 ? -12.316 4.046 33.747 1.00 68.75 87 ALA A N 1
ATOM 711 C CA . ALA A 1 87 ? -11.352 5.043 34.217 1.00 68.75 87 ALA A CA 1
ATOM 712 C C . ALA A 1 87 ? -11.889 5.816 35.434 1.00 68.75 87 ALA A C 1
ATOM 714 O O . ALA A 1 87 ? -11.168 6.018 36.410 1.00 68.75 87 ALA A O 1
ATOM 715 N N . PHE A 1 88 ? -13.177 6.169 35.417 1.00 64.25 88 PHE A N 1
ATOM 716 C CA . PHE A 1 88 ? -13.840 6.812 36.550 1.00 64.25 88 PHE A CA 1
ATOM 717 C C . PHE A 1 88 ? -13.922 5.894 37.783 1.00 64.25 88 PHE A C 1
ATOM 719 O O . PHE A 1 88 ? -13.601 6.321 38.890 1.00 64.25 88 PHE A O 1
ATOM 726 N N . LEU A 1 89 ? -14.288 4.618 37.601 1.00 63.59 89 LEU A N 1
ATOM 727 C CA . LEU A 1 89 ? -14.300 3.623 38.685 1.00 63.59 89 LEU A CA 1
ATOM 728 C C . LEU A 1 89 ? -12.902 3.378 39.269 1.00 63.59 89 LEU A C 1
ATOM 730 O O . LEU A 1 89 ? -12.756 3.304 40.486 1.00 63.59 89 LEU A O 1
ATOM 734 N N . HIS A 1 90 ? -11.874 3.300 38.424 1.00 66.94 90 HIS A N 1
ATOM 735 C CA . HIS A 1 90 ? -10.492 3.142 38.870 1.00 66.94 90 HIS A CA 1
ATOM 736 C C . HIS A 1 90 ? -10.018 4.360 39.677 1.00 66.94 90 HIS A C 1
ATOM 738 O O . HIS A 1 90 ? -9.508 4.191 40.779 1.00 66.94 90 HIS A O 1
ATOM 744 N N . SER A 1 91 ? -10.282 5.584 39.200 1.00 68.00 91 SER A N 1
ATOM 745 C CA . SER A 1 91 ? -9.985 6.822 39.939 1.00 68.00 91 SER A CA 1
ATOM 746 C C . SER A 1 91 ? -10.721 6.903 41.283 1.00 68.00 91 SER A C 1
ATOM 748 O O . SER A 1 91 ? -10.142 7.342 42.276 1.00 68.00 91 SER A O 1
ATOM 750 N N . LYS A 1 92 ? -11.978 6.447 41.345 1.00 64.25 92 LYS A N 1
ATOM 751 C CA . LYS A 1 92 ? -12.762 6.406 42.587 1.00 64.25 92 LYS A CA 1
ATOM 752 C C . LYS A 1 92 ? -12.191 5.405 43.598 1.00 64.25 92 LYS A C 1
ATOM 754 O O . LYS A 1 92 ? -12.121 5.730 44.778 1.00 64.25 92 LYS A O 1
ATOM 759 N N . ASN A 1 93 ? -11.773 4.227 43.136 1.00 62.34 93 ASN A N 1
ATOM 760 C CA . ASN A 1 93 ? -11.261 3.156 43.993 1.00 62.34 93 ASN A CA 1
ATOM 761 C C . ASN A 1 93 ? -9.813 3.389 44.458 1.00 62.34 93 ASN A C 1
ATOM 763 O O . ASN A 1 93 ? -9.426 2.857 45.490 1.00 62.34 93 ASN A O 1
ATOM 767 N N . HIS A 1 94 ? -9.026 4.192 43.732 1.00 59.97 94 HIS A N 1
ATOM 768 C CA . HIS A 1 94 ? -7.640 4.534 44.085 1.00 59.97 94 HIS A CA 1
ATOM 769 C C . HIS A 1 94 ? -7.485 5.850 44.866 1.00 59.97 94 HIS A C 1
ATOM 771 O O . HIS A 1 94 ? -6.365 6.339 45.022 1.00 59.97 94 HIS A O 1
ATOM 777 N N . LYS A 1 95 ? -8.574 6.432 45.393 1.00 55.81 95 LYS A N 1
ATOM 778 C CA . LYS A 1 95 ? -8.462 7.465 46.433 1.00 55.81 95 LYS A CA 1
ATOM 779 C C . LYS A 1 95 ? -7.897 6.811 47.697 1.00 55.81 95 LYS A C 1
ATOM 781 O O . LYS A 1 95 ? -8.652 6.278 48.505 1.00 55.81 95 LYS A O 1
ATOM 786 N N . LEU A 1 96 ? -6.569 6.827 47.827 1.00 58.28 96 LEU A N 1
ATOM 787 C CA . LEU A 1 96 ? -5.883 6.513 49.076 1.00 58.28 96 LEU A CA 1
ATOM 788 C C . LEU A 1 96 ? -6.465 7.389 50.200 1.00 58.28 96 LEU A C 1
ATOM 790 O O . LEU A 1 96 ? -6.708 8.579 49.956 1.00 58.28 96 LEU A O 1
ATOM 794 N N . PRO A 1 97 ? -6.684 6.834 51.406 1.00 51.12 97 PRO A N 1
ATOM 795 C CA . PRO A 1 97 ? -6.954 7.656 52.576 1.00 51.12 97 PRO A CA 1
ATOM 796 C C . PRO A 1 97 ? -5.756 8.598 52.760 1.00 51.12 97 PRO A C 1
ATOM 798 O O . PRO A 1 97 ? -4.614 8.142 52.803 1.00 51.12 97 PRO A O 1
ATOM 801 N N . ARG A 1 98 ? -6.022 9.908 52.745 1.00 49.47 98 ARG A N 1
ATOM 802 C CA . ARG A 1 98 ? -5.060 10.908 53.219 1.00 49.47 98 ARG A CA 1
ATOM 803 C C . ARG A 1 98 ? -4.975 10.841 54.732 1.00 49.47 98 ARG A C 1
ATOM 805 O O . ARG A 1 98 ? -6.044 10.615 55.341 1.00 49.47 98 ARG A O 1
#